Protein AF-A0A967I386-F1 (afdb_monomer)

Foldseek 3Di:
DDLVVCLDAQFKKFFADDPPDPPTFIWHFHDDPPNFKTWIWTQDPVVRDIDIDIDGNVVSVVSVVSVRMDGDD

Nearest PDB structures (foldseek):
  5udm-assembly1_B  TM=6.143E-01  e=2.070E-01  Streptococcus pyogenes MGAS5005
  3zuo-assembly2_B  TM=5.340E-01  e=2.609E+00  Ornithodoros moubata
  7sfp-assembly1_A  TM=4.275E-01  e=1.693E+00  Streptomyces ossamyceticus
  5hcd-assembly1_C  TM=5.354E-01  e=3.780E+00  Ornithodoros moubata

Structure (mmCIF, N/CA/C/O backbone):
data_AF-A0A967I386-F1
#
_entry.id   AF-A0A967I386-F1
#
loop_
_atom_site.group_PDB
_atom_site.id
_atom_site.type_symbol
_atom_site.label_atom_id
_atom_site.label_alt_id
_atom_site.label_comp_id
_atom_site.label_asym_id
_atom_site.label_entity_id
_atom_site.label_seq_id
_atom_site.pdbx_PDB_ins_code
_atom_site.Cartn_x
_atom_site.Cartn_y
_atom_site.Cartn_z
_atom_site.occupancy
_atom_site.B_iso_or_equiv
_atom_site.auth_seq_id
_atom_site.auth_comp_id
_atom_site.auth_asym_id
_atom_site.auth_atom_id
_atom_site.pdbx_PDB_model_num
ATOM 1 N N . MET A 1 1 ? 8.930 -5.821 11.653 1.00 66.88 1 MET A N 1
ATOM 2 C CA . MET A 1 1 ? 8.062 -4.628 11.714 1.00 66.88 1 MET A CA 1
ATOM 3 C C . MET A 1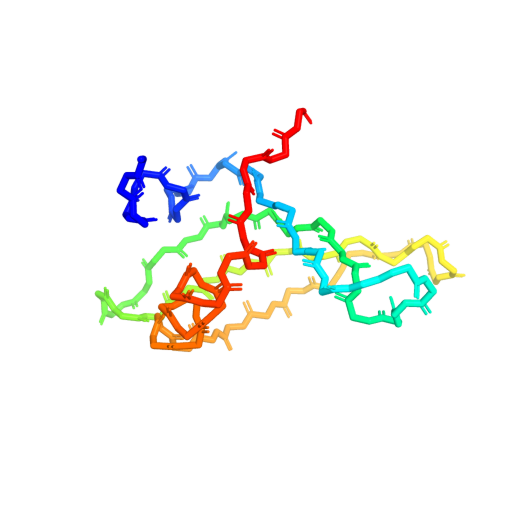 1 ? 6.667 -5.116 11.430 1.00 66.88 1 MET A C 1
ATOM 5 O O . MET A 1 1 ? 6.501 -5.874 10.482 1.00 66.88 1 MET A O 1
ATOM 9 N N . GLU A 1 2 ? 5.720 -4.766 12.284 1.00 87.00 2 GLU A N 1
ATOM 10 C CA . GLU A 1 2 ? 4.349 -5.253 12.160 1.00 87.00 2 GLU A CA 1
ATOM 11 C C . GLU A 1 2 ? 3.636 -4.521 11.017 1.00 87.00 2 GLU A C 1
ATOM 13 O O . GLU A 1 2 ? 3.810 -3.313 10.831 1.00 87.00 2 GLU A O 1
ATOM 18 N N . LEU A 1 3 ? 2.804 -5.227 10.245 1.00 90.25 3 LEU A N 1
ATOM 19 C CA . LEU A 1 3 ? 2.084 -4.627 9.113 1.00 90.25 3 LEU A CA 1
ATOM 20 C C . LEU A 1 3 ? 1.227 -3.430 9.554 1.00 90.25 3 LEU A C 1
ATOM 22 O O . LEU A 1 3 ? 1.165 -2.413 8.865 1.00 90.25 3 LEU A O 1
ATOM 26 N N . ARG A 1 4 ? 0.605 -3.520 10.733 1.00 88.38 4 ARG A N 1
ATOM 27 C CA . ARG A 1 4 ? -0.224 -2.442 11.292 1.00 88.38 4 ARG A CA 1
ATOM 28 C C . ARG A 1 4 ? 0.568 -1.147 11.526 1.00 88.38 4 ARG A C 1
ATOM 30 O O . ARG A 1 4 ? 0.033 -0.059 11.322 1.00 88.38 4 ARG A O 1
ATOM 37 N N . GLU A 1 5 ? 1.855 -1.238 11.862 1.00 91.50 5 GLU A N 1
ATOM 38 C CA . GLU A 1 5 ? 2.729 -0.063 12.009 1.00 91.50 5 GLU A CA 1
ATOM 39 C C . GLU A 1 5 ? 3.019 0.607 10.656 1.00 91.50 5 GLU A C 1
ATOM 41 O O . GLU A 1 5 ? 3.092 1.835 10.556 1.00 91.50 5 GLU A O 1
ATOM 46 N N . LEU A 1 6 ? 3.162 -0.195 9.595 1.00 92.06 6 LEU A N 1
ATOM 47 C CA . LEU A 1 6 ? 3.337 0.297 8.225 1.00 92.06 6 LEU A CA 1
ATOM 48 C C . LEU A 1 6 ? 2.071 0.973 7.692 1.00 92.06 6 LEU A C 1
ATOM 50 O O . LEU A 1 6 ? 2.164 2.010 7.033 1.00 92.06 6 LEU A O 1
ATOM 54 N N . LEU A 1 7 ? 0.902 0.412 8.005 1.00 94.56 7 LEU A N 1
ATOM 55 C CA . LEU A 1 7 ? -0.402 0.884 7.532 1.00 94.56 7 LEU A CA 1
ATOM 56 C C . LEU A 1 7 ? -1.015 1.987 8.405 1.00 94.56 7 LEU A C 1
ATOM 58 O O . LEU A 1 7 ? -2.214 2.240 8.349 1.00 94.56 7 LEU A O 1
ATOM 62 N N . THR A 1 8 ? -0.207 2.688 9.197 1.00 94.88 8 THR A N 1
ATOM 63 C CA . THR A 1 8 ? -0.711 3.797 10.011 1.00 94.88 8 THR A CA 1
ATOM 64 C C . THR A 1 8 ? -0.969 5.035 9.135 1.00 94.88 8 THR A C 1
ATOM 66 O O . THR A 1 8 ? -0.093 5.419 8.347 1.00 94.88 8 THR A O 1
ATOM 69 N N . PRO A 1 9 ? -2.123 5.720 9.276 1.00 96.56 9 PRO A N 1
ATOM 70 C CA . PRO A 1 9 ? -2.384 6.993 8.607 1.00 96.56 9 PRO A CA 1
ATOM 71 C C . PRO A 1 9 ? -1.231 7.997 8.753 1.00 96.56 9 PRO A C 1
ATOM 73 O O . PRO A 1 9 ? -0.623 8.147 9.811 1.00 96.56 9 PRO A O 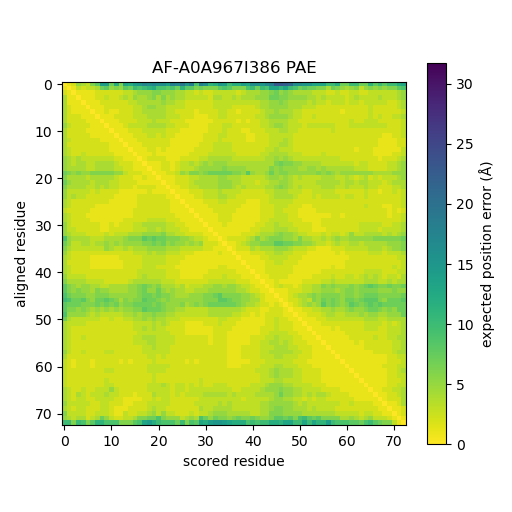1
ATOM 76 N N . GLY A 1 10 ? -0.891 8.674 7.657 1.00 96.31 10 GLY A N 1
ATOM 77 C CA . GLY A 1 10 ? 0.233 9.611 7.582 1.00 96.31 10 GLY A CA 1
ATOM 78 C C . GLY A 1 10 ? 1.579 8.968 7.231 1.00 96.31 10 GLY A C 1
ATOM 79 O O . GLY A 1 10 ? 2.496 9.683 6.815 1.00 96.31 10 GLY A O 1
ATOM 80 N N . LYS A 1 11 ? 1.716 7.639 7.321 1.00 95.69 11 LYS A N 1
ATOM 81 C CA . LYS A 1 11 ? 2.931 6.937 6.887 1.00 95.69 11 LYS A CA 1
ATOM 82 C C . LYS A 1 11 ? 2.995 6.800 5.368 1.00 95.69 11 LYS A C 1
ATOM 84 O O . LYS A 1 11 ? 2.008 6.934 4.642 1.00 95.69 11 LYS A O 1
ATOM 89 N N . LYS A 1 12 ? 4.208 6.533 4.888 1.00 96.69 12 LYS A N 1
ATOM 90 C CA . LYS A 1 12 ? 4.483 6.179 3.499 1.00 96.69 12 LYS A CA 1
ATOM 91 C C . LYS A 1 12 ? 5.065 4.777 3.457 1.00 96.69 12 LYS A C 1
ATOM 93 O O . LYS A 1 12 ? 5.999 4.468 4.201 1.00 96.69 12 LYS A O 1
ATOM 98 N N . ILE A 1 13 ? 4.553 3.971 2.546 1.00 96.19 13 ILE A N 1
ATOM 99 C CA . ILE A 1 13 ? 5.053 2.630 2.275 1.00 96.19 13 ILE A CA 1
A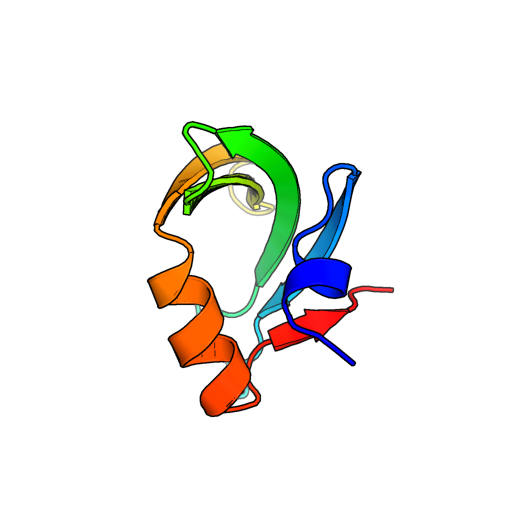TOM 100 C C . ILE A 1 13 ? 5.588 2.563 0.851 1.00 96.19 13 ILE A C 1
ATOM 102 O O . ILE A 1 13 ? 5.158 3.305 -0.038 1.00 96.19 13 ILE A O 1
ATOM 106 N N . ARG A 1 14 ? 6.561 1.687 0.643 1.00 96.00 14 ARG A N 1
ATOM 107 C CA . ARG A 1 14 ? 7.147 1.378 -0.653 1.00 96.00 14 ARG A CA 1
ATOM 108 C C . ARG A 1 14 ? 6.757 -0.046 -1.016 1.00 96.00 14 ARG A C 1
ATOM 110 O O . ARG A 1 14 ? 7.055 -0.967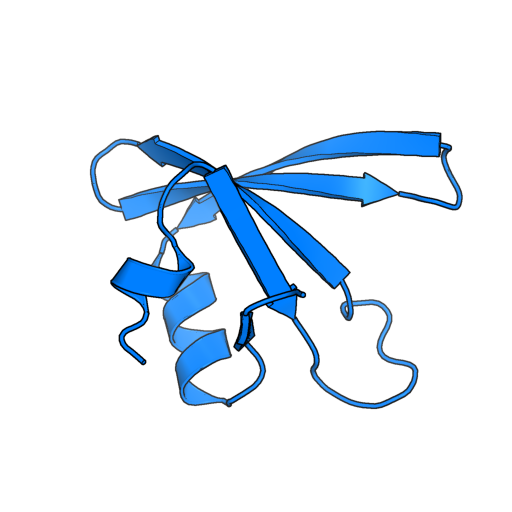 -0.260 1.00 96.00 14 ARG A O 1
ATOM 117 N N . ILE A 1 15 ? 6.142 -0.195 -2.183 1.00 95.50 15 ILE A N 1
ATOM 118 C CA . ILE A 1 15 ? 5.945 -1.486 -2.832 1.00 95.50 15 ILE A CA 1
ATOM 119 C C . ILE A 1 15 ? 7.084 -1.679 -3.827 1.00 95.50 15 ILE A C 1
ATOM 121 O O . ILE A 1 15 ? 7.318 -0.825 -4.692 1.00 95.50 15 ILE A O 1
ATOM 125 N N . PHE A 1 16 ? 7.801 -2.785 -3.677 1.00 96.25 16 PHE A N 1
ATOM 126 C CA . PHE A 1 16 ? 8.856 -3.218 -4.576 1.00 96.25 16 PHE A CA 1
ATOM 127 C C . PHE A 1 16 ? 8.744 -4.725 -4.808 1.00 96.25 16 PHE A C 1
ATOM 129 O O . PHE A 1 16 ? 8.956 -5.506 -3.888 1.00 96.25 16 PHE A O 1
ATOM 136 N N . ILE A 1 17 ? 8.404 -5.116 -6.034 1.00 94.06 17 ILE A N 1
ATOM 137 C CA . ILE A 1 17 ? 8.260 -6.525 -6.423 1.00 94.06 17 ILE A CA 1
ATOM 138 C C . ILE A 1 17 ? 9.588 -7.024 -7.000 1.00 94.06 17 ILE A C 1
ATOM 140 O O . ILE A 1 17 ? 10.207 -7.940 -6.471 1.00 94.06 17 ILE A O 1
ATOM 144 N N . ASN A 1 18 ? 10.042 -6.386 -8.077 1.00 95.31 18 ASN A N 1
ATOM 145 C CA . ASN A 1 18 ? 11.328 -6.611 -8.730 1.00 95.31 18 ASN A CA 1
ATOM 146 C C . ASN A 1 18 ? 11.679 -5.411 -9.624 1.00 95.31 18 ASN A C 1
ATOM 148 O O . ASN A 1 18 ? 10.868 -4.502 -9.814 1.00 95.31 18 ASN A O 1
ATOM 152 N N . GLU A 1 19 ? 12.900 -5.372 -10.151 1.00 95.56 19 GLU A N 1
ATOM 153 C CA . GLU A 1 19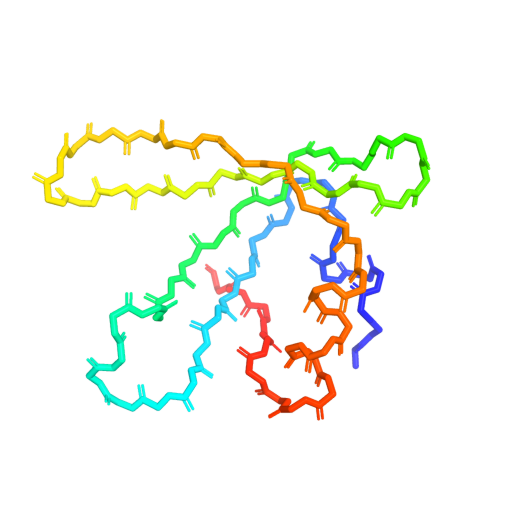 ? 13.356 -4.289 -11.026 1.00 95.56 19 GLU A CA 1
ATOM 154 C C . GLU A 1 19 ? 12.483 -4.159 -12.287 1.00 95.56 19 GLU A C 1
ATOM 156 O O . GLU A 1 19 ? 12.015 -5.147 -12.846 1.00 95.56 19 GLU A O 1
ATOM 161 N N . GLY A 1 20 ? 12.206 -2.921 -12.706 1.00 92.00 20 GLY A N 1
ATOM 162 C CA . GLY A 1 20 ? 11.386 -2.639 -13.889 1.00 92.00 20 GLY A CA 1
ATOM 163 C C . GLY A 1 20 ? 9.881 -2.891 -13.732 1.00 92.00 20 GLY A C 1
ATOM 164 O O . GLY A 1 20 ? 9.122 -2.547 -14.637 1.00 92.00 20 GLY A O 1
ATOM 165 N N . ASN A 1 21 ? 9.413 -3.428 -12.598 1.00 91.88 21 ASN A N 1
ATOM 166 C CA . ASN A 1 21 ? 7.989 -3.698 -12.416 1.00 91.88 21 ASN A CA 1
ATOM 167 C C . ASN A 1 21 ? 7.164 -2.398 -12.404 1.00 91.88 21 ASN A C 1
ATOM 169 O O . ASN A 1 21 ? 7.427 -1.526 -11.565 1.00 91.88 21 ASN A O 1
ATOM 173 N N . PRO A 1 22 ? 6.130 -2.265 -13.254 1.00 88.44 22 PRO A N 1
ATOM 174 C CA . PRO A 1 22 ? 5.293 -1.066 -13.295 1.00 88.44 22 PRO A CA 1
ATOM 175 C C . PRO A 1 22 ? 4.487 -0.850 -12.006 1.00 88.44 22 PRO A C 1
ATOM 177 O O . PRO A 1 22 ? 4.062 0.273 -11.735 1.00 88.44 22 PRO A O 1
ATOM 180 N N . ASN A 1 23 ? 4.307 -1.894 -11.191 1.00 87.94 23 ASN A N 1
ATOM 181 C CA . ASN A 1 23 ? 3.594 -1.810 -9.917 1.00 87.94 23 ASN A CA 1
ATOM 182 C C . ASN A 1 23 ? 4.474 -1.293 -8.767 1.00 87.94 23 ASN A C 1
ATOM 184 O O . ASN A 1 23 ? 3.962 -1.007 -7.681 1.00 87.94 23 ASN A O 1
ATOM 188 N N . ASN A 1 24 ? 5.784 -1.131 -8.985 1.00 92.88 24 ASN A N 1
ATOM 189 C CA . ASN A 1 24 ? 6.666 -0.519 -7.998 1.00 92.88 24 ASN A CA 1
ATOM 190 C C . ASN A 1 24 ? 6.242 0.927 -7.745 1.00 92.88 24 ASN A C 1
ATOM 192 O O . ASN A 1 24 ? 6.354 1.796 -8.613 1.00 92.88 24 ASN A O 1
ATOM 196 N N . CYS A 1 25 ? 5.800 1.224 -6.530 1.00 94.25 25 CYS A N 1
ATOM 197 C CA . CYS A 1 25 ? 5.270 2.540 -6.214 1.00 94.25 25 CYS A CA 1
ATOM 198 C C . CYS A 1 25 ? 5.460 2.900 -4.744 1.00 94.25 25 CYS A C 1
ATOM 200 O O . CYS A 1 25 ? 5.753 2.063 -3.893 1.00 94.25 25 CYS A O 1
ATOM 202 N N . THR A 1 26 ? 5.316 4.190 -4.453 1.00 96.19 26 THR A N 1
ATOM 203 C CA . THR A 1 26 ? 5.235 4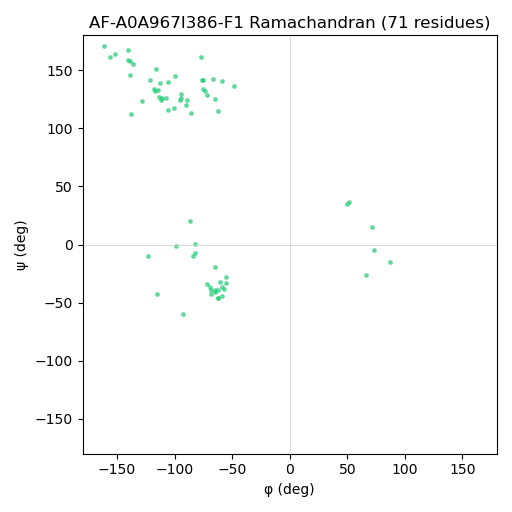.690 -3.082 1.00 96.19 26 THR A CA 1
ATOM 204 C C . THR A 1 26 ? 3.798 5.102 -2.818 1.00 96.19 26 THR A C 1
ATOM 206 O O . THR A 1 26 ? 3.236 5.909 -3.562 1.00 96.19 26 THR A O 1
ATOM 209 N N . GLN A 1 27 ? 3.221 4.558 -1.754 1.00 97.00 27 GLN A N 1
ATOM 210 C CA . GLN A 1 27 ? 1.851 4.822 -1.347 1.00 97.00 27 GLN A CA 1
ATOM 211 C C . GLN A 1 27 ? 1.854 5.586 -0.026 1.00 97.00 27 GLN A C 1
ATOM 213 O O . GLN A 1 27 ? 2.656 5.319 0.868 1.00 97.00 27 GLN A O 1
ATOM 218 N N . HIS A 1 28 ? 0.976 6.573 0.090 1.00 97.69 28 HIS A N 1
ATOM 219 C CA . HIS A 1 28 ? 0.801 7.357 1.305 1.00 97.69 28 HIS A CA 1
ATOM 220 C C . HIS A 1 28 ? -0.489 6.916 1.973 1.00 97.69 28 HIS A C 1
ATOM 222 O O . HIS A 1 28 ? -1.556 7.142 1.406 1.00 97.69 28 HIS A O 1
ATOM 228 N N . ILE A 1 29 ? -0.401 6.341 3.165 1.00 97.69 29 ILE A N 1
ATOM 229 C CA . ILE A 1 29 ? -1.575 5.881 3.900 1.00 97.69 29 ILE A CA 1
ATOM 230 C C . ILE A 1 29 ? -2.316 7.094 4.457 1.00 97.69 29 ILE A C 1
ATOM 232 O O . ILE A 1 29 ? -1.705 8.021 5.001 1.00 97.69 29 ILE A O 1
ATOM 236 N N . ARG A 1 30 ? -3.630 7.137 4.256 1.00 97.88 30 ARG A N 1
ATOM 237 C CA . ARG A 1 30 ? -4.478 8.295 4.564 1.00 97.88 30 ARG A CA 1
ATOM 238 C C . ARG A 1 30 ? -5.489 8.012 5.648 1.00 97.88 30 ARG A C 1
ATOM 240 O O . ARG A 1 30 ? -5.649 8.859 6.516 1.00 97.88 30 ARG A O 1
ATOM 247 N N . ALA A 1 31 ? -6.121 6.852 5.605 1.00 97.62 31 ALA A N 1
ATOM 248 C CA . ALA A 1 31 ? -7.097 6.447 6.597 1.00 97.62 31 ALA A CA 1
ATOM 249 C C . ALA A 1 31 ? -7.199 4.923 6.636 1.00 97.62 31 ALA A C 1
ATOM 251 O O . ALA A 1 31 ? -6.815 4.247 5.679 1.00 97.62 31 ALA A O 1
ATOM 252 N N . ILE A 1 32 ? -7.742 4.431 7.743 1.00 96.31 32 ILE A N 1
ATOM 253 C CA . ILE A 1 32 ? -8.299 3.090 7.863 1.00 96.31 32 ILE A CA 1
ATOM 254 C C . ILE A 1 32 ? -9.797 3.302 8.085 1.00 96.31 32 ILE A C 1
ATOM 256 O O . ILE A 1 32 ? -10.167 4.105 8.942 1.00 96.31 32 ILE A O 1
ATOM 260 N N . VAL A 1 33 ? -10.631 2.669 7.272 1.00 95.62 33 VAL A N 1
ATOM 261 C CA . VAL A 1 33 ? -12.093 2.807 7.277 1.00 95.62 33 VAL A CA 1
ATOM 262 C C . VAL A 1 33 ? -12.688 1.430 7.528 1.00 95.62 33 VAL A C 1
ATOM 264 O O . VAL A 1 33 ? -12.130 0.445 7.056 1.00 95.62 33 VAL A O 1
ATOM 267 N N . ASP A 1 34 ? -13.766 1.367 8.310 1.00 93.44 34 ASP A N 1
ATOM 268 C CA . ASP A 1 34 ? -14.468 0.119 8.648 1.00 93.44 34 ASP A CA 1
ATOM 269 C C . ASP A 1 34 ? -13.526 -0.995 9.146 1.00 93.44 34 ASP A C 1
ATOM 271 O O . ASP A 1 34 ? -13.717 -2.171 8.873 1.00 93.44 34 ASP A O 1
ATOM 275 N N . GLU A 1 35 ? -12.473 -0.593 9.870 1.00 90.50 35 GLU A N 1
ATOM 276 C CA . GLU A 1 35 ? -11.419 -1.437 10.456 1.00 90.50 35 GLU A CA 1
ATOM 277 C C . GLU A 1 35 ? -10.488 -2.164 9.463 1.00 90.50 35 GLU A C 1
ATOM 279 O O . GLU A 1 35 ? -9.328 -2.413 9.813 1.00 90.50 35 GLU A O 1
ATOM 284 N N . ASP A 1 36 ? -10.935 -2.454 8.238 1.00 94.88 36 ASP A N 1
ATOM 285 C CA . ASP A 1 36 ? -10.217 -3.292 7.270 1.00 94.88 36 ASP A CA 1
ATOM 286 C C . ASP A 1 36 ? -9.921 -2.628 5.914 1.00 94.88 36 ASP A C 1
ATOM 288 O O . ASP A 1 36 ? -9.119 -3.159 5.145 1.00 94.88 36 ASP A O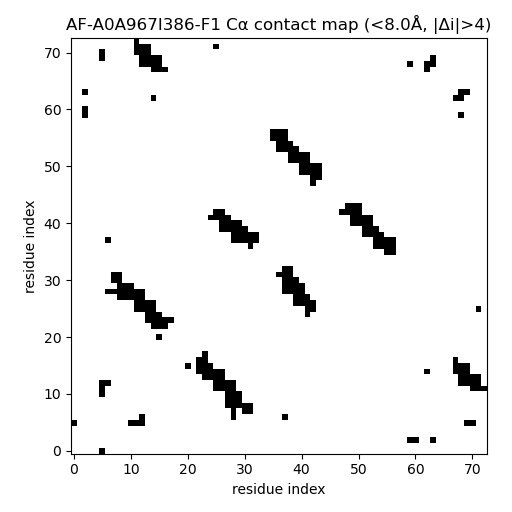 1
ATOM 292 N N . GLN A 1 37 ? -10.479 -1.453 5.615 1.00 97.44 37 GLN A N 1
ATOM 293 C CA . GLN A 1 37 ? -10.220 -0.746 4.360 1.00 97.44 37 GLN A CA 1
ATOM 294 C C . GLN A 1 37 ? -9.107 0.278 4.530 1.00 97.44 37 GLN A C 1
ATOM 296 O O . GLN A 1 37 ? -9.178 1.184 5.359 1.00 97.44 37 GLN A O 1
ATOM 301 N N . ILE A 1 38 ? -8.085 0.198 3.686 1.00 97.81 38 ILE A N 1
ATOM 302 C CA . ILE A 1 38 ? -6.964 1.131 3.678 1.00 97.81 38 ILE A CA 1
ATOM 303 C C . ILE A 1 38 ? -7.162 2.146 2.561 1.00 97.81 38 ILE A C 1
ATOM 305 O O . ILE A 1 38 ? -7.125 1.818 1.374 1.00 97.81 38 ILE A O 1
ATOM 309 N N . VAL A 1 39 ? -7.293 3.415 2.942 1.00 98.06 39 VAL A N 1
ATOM 310 C CA . VAL A 1 39 ? -7.277 4.529 1.994 1.00 98.06 39 VAL A CA 1
ATOM 311 C C . VAL A 1 39 ? -5.841 4.984 1.806 1.00 98.06 39 VAL A C 1
ATOM 313 O O . VAL A 1 39 ? -5.173 5.377 2.767 1.00 98.06 39 VAL A O 1
ATOM 316 N N . TYR A 1 40 ? -5.362 5.009 0.567 1.00 97.94 40 TYR A N 1
ATOM 317 C CA . TYR A 1 40 ? -4.015 5.477 0.259 1.00 97.94 40 TYR A CA 1
ATOM 318 C C . TYR A 1 40 ? -3.959 6.340 -0.996 1.00 97.94 40 TYR A C 1
ATOM 320 O O . TYR A 1 40 ? -4.826 6.313 -1.867 1.00 97.94 40 TYR A O 1
ATOM 328 N N . LYS A 1 41 ? -2.904 7.151 -1.077 1.00 97.44 41 LYS A N 1
ATOM 329 C CA . LYS A 1 41 ? -2.637 8.065 -2.185 1.00 97.44 41 LYS A CA 1
ATOM 330 C C . LYS A 1 41 ? -1.372 7.652 -2.923 1.00 97.44 41 LYS A C 1
ATOM 332 O O . LYS A 1 41 ? -0.328 7.473 -2.294 1.00 97.44 41 LYS A O 1
ATOM 337 N N . VAL A 1 42 ? -1.433 7.616 -4.250 1.00 95.94 42 VAL A N 1
ATOM 338 C CA . VAL A 1 42 ? -0.270 7.424 -5.130 1.00 95.94 42 VAL A CA 1
ATOM 339 C C . VAL A 1 42 ? -0.090 8.657 -6.004 1.00 95.94 42 VAL A C 1
ATOM 341 O O . VAL A 1 42 ? -1.050 9.154 -6.594 1.00 95.94 42 VAL A O 1
ATOM 344 N N . TYR A 1 43 ? 1.139 9.167 -6.091 1.00 92.38 43 TYR A N 1
ATOM 345 C CA . TYR A 1 43 ? 1.476 10.249 -7.014 1.00 92.38 43 TYR A CA 1
ATOM 346 C C . TYR A 1 43 ? 1.933 9.679 -8.356 1.00 92.38 43 TYR A C 1
ATOM 348 O O . TYR A 1 43 ? 2.937 8.968 -8.421 1.00 92.38 43 TYR A O 1
ATOM 356 N N . SER A 1 44 ? 1.225 10.014 -9.434 1.00 87.38 44 SER A N 1
ATOM 357 C CA . SER A 1 44 ? 1.674 9.709 -10.788 1.00 87.38 44 SER A CA 1
ATOM 358 C C . SER A 1 44 ? 2.591 10.824 -11.276 1.00 87.38 44 SER A C 1
ATOM 360 O O . SER A 1 44 ? 2.134 11.940 -11.513 1.00 87.38 44 SER A O 1
ATOM 362 N N . ARG A 1 45 ? 3.879 10.517 -11.476 1.00 84.12 45 ARG A N 1
ATOM 363 C CA . ARG A 1 45 ? 4.824 11.467 -12.085 1.00 84.12 45 ARG A CA 1
ATOM 364 C C . ARG A 1 45 ? 4.455 11.773 -13.537 1.00 84.12 45 ARG A C 1
ATOM 366 O O . ARG A 1 45 ? 4.469 12.928 -13.928 1.00 84.12 45 ARG A O 1
ATOM 373 N N . ASN A 1 46 ? 4.048 10.766 -14.310 1.00 86.31 46 ASN A N 1
ATOM 374 C CA . ASN A 1 46 ? 3.727 10.947 -15.732 1.00 86.31 46 ASN A CA 1
ATOM 375 C C . ASN A 1 46 ? 2.518 11.859 -15.943 1.00 86.31 46 ASN A C 1
ATOM 377 O O . ASN A 1 46 ? 2.505 12.659 -16.868 1.00 86.31 46 ASN A O 1
ATOM 381 N N . ARG A 1 47 ? 1.500 11.738 -15.085 1.00 88.44 47 ARG A N 1
ATOM 382 C CA . ARG A 1 47 ? 0.267 12.523 -15.208 1.00 88.44 47 ARG A CA 1
ATOM 383 C C . ARG A 1 47 ? 0.222 13.747 -14.283 1.00 88.44 47 ARG A C 1
ATOM 385 O O . ARG A 1 47 ? -0.762 14.471 -14.311 1.00 88.44 47 ARG A O 1
ATOM 392 N N . GLN A 1 48 ? 1.256 13.956 -13.462 1.00 92.56 48 GLN A N 1
ATOM 393 C CA . GLN A 1 48 ? 1.387 15.065 -12.503 1.00 92.56 48 GLN A CA 1
ATOM 394 C C . GLN A 1 48 ? 0.168 15.238 -11.574 1.00 92.56 48 GLN A C 1
ATOM 396 O O . GLN A 1 48 ? -0.216 16.350 -11.223 1.00 92.56 48 GLN A O 1
ATOM 401 N N . PHE A 1 49 ? -0.455 14.132 -11.149 1.00 92.69 49 PHE A N 1
ATOM 402 C CA . PHE A 1 49 ? -1.574 14.175 -10.204 1.00 92.69 49 PHE A CA 1
ATOM 403 C C . PHE A 1 49 ? -1.519 13.044 -9.177 1.00 92.69 49 PHE A C 1
ATOM 405 O O . PHE A 1 49 ? -0.877 12.007 -9.367 1.00 92.69 49 PHE A O 1
ATOM 412 N N . SER A 1 50 ? -2.215 13.258 -8.060 1.00 94.00 50 SER A N 1
ATOM 413 C CA . SER A 1 50 ? -2.406 12.242 -7.025 1.00 94.00 50 SER A CA 1
ATOM 414 C C . SER A 1 50 ? -3.721 11.500 -7.232 1.00 94.00 50 SER A C 1
ATOM 416 O O . SER A 1 50 ? -4.765 12.137 -7.335 1.00 94.00 50 SER A O 1
ATOM 418 N N . ARG A 1 51 ? -3.688 10.168 -7.223 1.00 95.62 51 ARG A N 1
ATOM 419 C CA . ARG A 1 51 ? -4.890 9.329 -7.194 1.00 95.62 51 ARG A CA 1
ATOM 420 C C . ARG A 1 51 ? -5.064 8.726 -5.805 1.00 95.62 51 ARG A C 1
ATOM 422 O O . ARG A 1 51 ? -4.075 8.324 -5.191 1.00 95.62 51 ARG A O 1
ATOM 429 N N . TYR A 1 52 ? -6.305 8.681 -5.338 1.00 97.00 52 TYR A N 1
ATOM 430 C CA . TYR A 1 52 ? -6.690 7.983 -4.118 1.00 97.00 52 TYR A CA 1
ATOM 431 C C . TYR A 1 52 ? -7.285 6.626 -4.472 1.00 97.00 52 TYR A C 1
ATOM 433 O O . TYR A 1 52 ? -7.941 6.487 -5.504 1.00 97.00 52 TYR A O 1
ATOM 441 N N . PHE A 1 53 ? -7.023 5.653 -3.616 1.00 97.12 53 PHE A N 1
ATOM 442 C CA . PHE A 1 53 ? -7.489 4.282 -3.731 1.00 97.12 53 PHE A CA 1
ATOM 443 C C . PHE A 1 53 ? -7.981 3.813 -2.369 1.00 97.12 53 PHE A C 1
ATOM 445 O O . PHE A 1 53 ? -7.540 4.331 -1.338 1.00 97.12 53 PHE A O 1
ATOM 452 N N . VAL A 1 54 ? -8.877 2.835 -2.398 1.00 97.25 54 VAL A N 1
ATOM 453 C CA . VAL A 1 54 ? -9.398 2.135 -1.229 1.00 97.25 54 VAL A CA 1
ATOM 454 C C . VAL A 1 54 ? -9.228 0.653 -1.518 1.00 97.25 54 VAL A C 1
ATOM 456 O O . VAL A 1 54 ? -9.685 0.194 -2.560 1.00 97.25 54 VAL A O 1
ATOM 459 N N . GLU A 1 55 ? -8.522 -0.054 -0.644 1.00 97.12 55 GLU A N 1
ATOM 460 C CA . GLU A 1 55 ? -8.256 -1.487 -0.784 1.00 97.12 55 GLU A CA 1
ATOM 461 C C . GLU A 1 55 ? -8.381 -2.183 0.566 1.00 97.12 55 GLU A C 1
ATOM 463 O O . GLU A 1 55 ? -7.985 -1.634 1.596 1.00 97.12 55 GLU A O 1
ATOM 468 N N . HIS A 1 56 ? -8.850 -3.427 0.550 1.00 97.25 56 HIS A N 1
ATOM 469 C CA . HIS A 1 56 ? -8.942 -4.249 1.751 1.00 97.25 56 HIS A CA 1
ATOM 470 C C . HI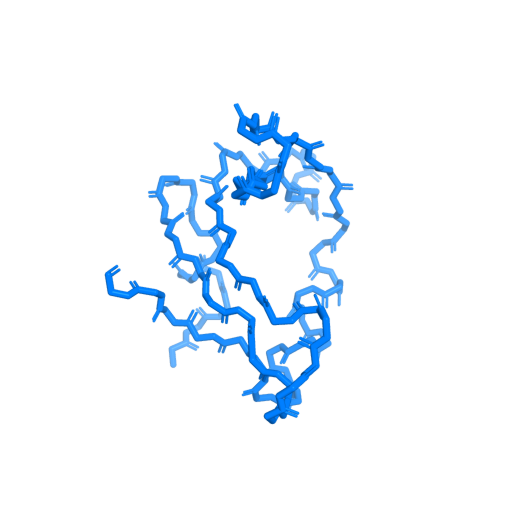S A 1 56 ? -7.542 -4.597 2.297 1.00 97.25 56 HIS A C 1
ATOM 472 O O . HIS A 1 56 ? -6.613 -4.894 1.538 1.00 97.25 56 HIS A O 1
ATOM 478 N N . ILE A 1 57 ? -7.383 -4.632 3.623 1.00 95.75 57 ILE A N 1
ATOM 479 C CA . ILE A 1 57 ? -6.104 -4.853 4.319 1.00 95.75 57 ILE A CA 1
ATOM 480 C C . ILE A 1 57 ? -5.408 -6.151 3.888 1.00 95.75 57 ILE A C 1
ATOM 482 O O . ILE A 1 57 ? -4.184 -6.186 3.760 1.00 95.75 57 ILE A O 1
ATOM 486 N N . GLY A 1 58 ? -6.184 -7.185 3.552 1.00 96.19 58 GLY A N 1
ATOM 487 C CA . GLY A 1 58 ? -5.688 -8.464 3.030 1.00 96.19 58 GLY A CA 1
ATOM 488 C C . GLY A 1 58 ? -4.804 -8.341 1.776 1.00 96.19 58 GLY A C 1
ATOM 489 O O . GLY A 1 58 ? -3.894 -9.148 1.578 1.00 96.19 58 GLY A O 1
ATOM 490 N N . HIS A 1 59 ? -4.994 -7.302 0.955 1.00 94.81 59 HIS A N 1
ATOM 491 C CA . HIS A 1 59 ? -4.102 -7.006 -0.169 1.00 94.81 59 HIS A CA 1
ATOM 492 C C . HIS A 1 59 ? -2.675 -6.692 0.311 1.00 94.81 59 HIS A C 1
ATOM 494 O O . HIS A 1 59 ? -1.692 -7.248 -0.187 1.00 94.81 59 HIS A O 1
ATOM 500 N N . PHE A 1 60 ? -2.562 -5.853 1.341 1.00 95.56 60 PHE A N 1
ATOM 501 C CA . PHE A 1 60 ? -1.291 -5.467 1.949 1.00 95.56 60 PHE A CA 1
ATOM 502 C C . PHE A 1 60 ? -0.674 -6.608 2.751 1.00 95.56 60 PHE A C 1
ATOM 504 O O . PHE A 1 60 ? 0.546 -6.758 2.749 1.00 95.56 60 PHE A O 1
ATOM 511 N N . GLU A 1 61 ? -1.495 -7.445 3.390 1.00 95.44 61 GLU A N 1
ATOM 512 C CA . GLU A 1 61 ? -1.027 -8.668 4.047 1.00 95.44 61 GLU A CA 1
ATOM 513 C C . GLU A 1 61 ? -0.333 -9.600 3.062 1.00 95.44 61 GLU A C 1
ATOM 515 O O . GLU A 1 61 ? 0.747 -10.111 3.358 1.00 95.44 61 GLU A O 1
ATOM 520 N N . ASN A 1 62 ? -0.914 -9.791 1.877 1.00 95.44 62 ASN A N 1
ATOM 521 C CA . ASN A 1 62 ? -0.314 -10.610 0.832 1.00 95.44 62 ASN A CA 1
ATOM 522 C C . ASN A 1 62 ? 1.033 -10.019 0.375 1.00 95.44 62 ASN A C 1
ATOM 524 O O . ASN A 1 62 ? 2.046 -10.718 0.332 1.00 95.44 62 ASN A O 1
ATOM 528 N N . MET A 1 63 ? 1.096 -8.708 0.133 1.00 95.00 63 MET A N 1
ATOM 529 C CA . MET A 1 63 ? 2.355 -8.041 -0.229 1.00 95.00 63 MET A CA 1
ATOM 530 C C . MET A 1 63 ? 3.418 -8.120 0.871 1.00 95.00 63 MET A C 1
ATOM 532 O O . MET A 1 63 ? 4.597 -8.308 0.577 1.00 95.00 63 MET A O 1
ATOM 536 N N . HIS A 1 64 ? 3.015 -7.988 2.135 1.00 94.88 64 HIS A N 1
ATOM 537 C CA . HIS A 1 64 ? 3.914 -8.076 3.280 1.00 94.88 64 HIS A CA 1
ATOM 538 C C . HIS A 1 64 ? 4.457 -9.497 3.461 1.00 94.88 64 HIS A C 1
ATOM 540 O O . HIS A 1 64 ? 5.659 -9.665 3.647 1.00 94.88 64 HIS A O 1
ATOM 546 N N . LYS A 1 65 ? 3.603 -10.522 3.316 1.00 95.31 65 LYS A N 1
ATOM 547 C CA . LYS A 1 65 ? 4.005 -11.940 3.337 1.00 95.31 65 LYS A CA 1
ATOM 548 C C . LYS A 1 65 ? 5.028 -12.268 2.246 1.00 95.31 65 LYS A C 1
ATOM 550 O O . LYS A 1 65 ? 5.953 -13.028 2.504 1.00 95.31 65 LYS A O 1
ATOM 555 N N . ASN A 1 66 ? 4.901 -11.660 1.066 1.00 94.81 66 ASN A N 1
ATOM 556 C CA . ASN A 1 66 ? 5.857 -11.819 -0.037 1.00 94.81 66 ASN A CA 1
ATOM 557 C C . ASN A 1 66 ? 7.107 -10.924 0.076 1.00 94.81 66 ASN A C 1
ATOM 559 O O . ASN A 1 66 ? 7.961 -10.951 -0.808 1.00 94.81 66 ASN A O 1
ATOM 563 N N . GLY A 1 67 ? 7.229 -10.108 1.128 1.00 94.56 67 GLY A N 1
ATOM 564 C CA . GLY A 1 67 ? 8.374 -9.214 1.319 1.00 94.56 67 GLY A CA 1
ATOM 565 C C . GLY A 1 67 ? 8.422 -8.020 0.358 1.00 94.56 67 GLY A C 1
ATOM 566 O O . GLY A 1 67 ? 9.450 -7.356 0.259 1.00 94.56 67 GLY A O 1
ATOM 567 N N . TRP A 1 68 ? 7.325 -7.711 -0.341 1.00 95.75 68 TRP A N 1
ATOM 568 C CA . TRP A 1 68 ? 7.267 -6.607 -1.309 1.00 95.75 68 TRP A CA 1
ATOM 569 C C . TRP A 1 68 ? 6.979 -5.251 -0.675 1.00 95.75 68 TRP A C 1
ATOM 571 O O . TRP A 1 68 ? 7.046 -4.224 -1.349 1.00 95.75 68 TRP A O 1
ATOM 581 N N . LEU A 1 69 ? 6.626 -5.229 0.608 1.00 95.06 69 LEU A N 1
ATOM 582 C CA . LEU A 1 69 ? 6.179 -4.036 1.311 1.00 95.06 69 LEU A CA 1
ATOM 583 C C . LEU A 1 69 ? 7.222 -3.611 2.345 1.00 95.06 69 LEU A C 1
ATOM 585 O O . LEU A 1 69 ? 7.622 -4.386 3.209 1.00 95.06 69 LEU A O 1
ATOM 589 N N . SER A 1 70 ? 7.654 -2.355 2.270 1.00 93.44 70 SER A N 1
ATOM 590 C CA . SER A 1 70 ? 8.617 -1.769 3.206 1.00 93.44 70 SER A CA 1
ATOM 591 C C . SER A 1 70 ? 8.257 -0.326 3.551 1.00 93.44 70 SER A C 1
ATOM 593 O O . SER A 1 70 ? 7.414 0.305 2.910 1.00 93.44 70 SER A O 1
ATOM 595 N N . ARG A 1 71 ? 8.898 0.231 4.581 1.00 91.75 71 ARG A N 1
ATOM 596 C CA . ARG A 1 71 ? 8.749 1.651 4.914 1.00 91.75 71 ARG A CA 1
ATOM 597 C C . ARG A 1 71 ? 9.463 2.498 3.861 1.00 91.75 71 ARG A C 1
ATOM 599 O O . ARG A 1 71 ? 10.642 2.285 3.589 1.00 91.75 71 ARG A O 1
ATOM 606 N N . ALA A 1 72 ? 8.768 3.485 3.301 1.00 89.50 72 ALA A N 1
ATOM 607 C CA . ALA A 1 72 ? 9.423 4.473 2.451 1.00 89.50 72 ALA A CA 1
ATOM 608 C C . ALA A 1 72 ? 10.203 5.474 3.321 1.00 89.50 72 ALA A C 1
ATOM 610 O O . ALA A 1 72 ? 9.733 5.852 4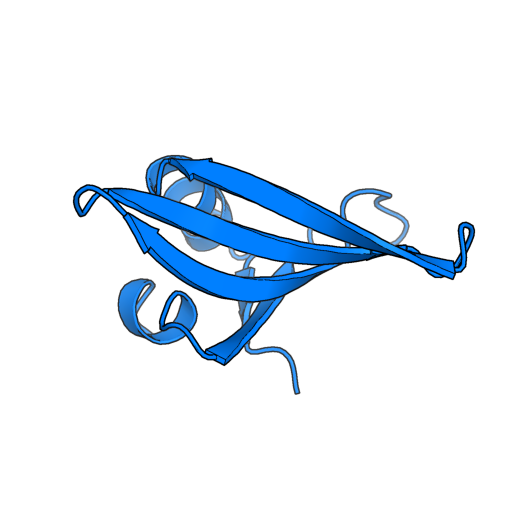.399 1.00 89.50 72 ALA A O 1
ATOM 611 N N . LYS A 1 73 ? 11.388 5.877 2.848 1.00 74.44 73 LYS A N 1
ATOM 612 C CA . LYS A 1 73 ? 12.175 6.957 3.457 1.00 74.44 73 LYS A CA 1
ATOM 613 C C . LYS A 1 73 ? 11.464 8.306 3.314 1.00 74.44 73 LYS A C 1
ATOM 615 O O . LYS A 1 73 ? 10.784 8.525 2.281 1.00 74.44 73 LYS A O 1
#

pLDDT: mean 93.61, std 5.02, range [66.88, 98.06]

Radius of gyration: 11.81 Å; Cα contacts (8 Å, |Δi|>4): 133; chains: 1; bounding box: 28×27×28 Å

Mean predicted aligned error: 3.02 Å

Secondary structure (DSSP, 8-state):
--HHHHTSTT-EEEE--STT-TT-EEEEEEEEETTTEEEEEEEETTTTEEEEEEEEHHHHHHHHHTT-EEE--

Sequence (73 aa):
MELRELLTPGKKIRIFINEGNPNNCTQHIRAIVDEDQIVYKVYSRNRQFSRYFVEHIGHFENMHKNGWLSRAK

Solvent-accessible surface area (backbone atoms only — not comparable to full-atom values): 4236 Å² total; per-residue (Å²): 133,59,69,70,71,55,66,31,60,77,34,42,30,28,39,48,84,58,89,90,45,86,76,49,43,59,38,32,30,62,40,73,44,94,89,43,32,38,30,32,36,36,74,39,77,92,74,72,45,74,47,76,50,76,43,55,47,67,62,55,49,53,37,44,76,72,65,24,51,45,78,46,132